Protein AF-A0A959YYQ3-F1 (afdb_monomer_lite)

Secondary structure (DSSP, 8-state):
--EEEEEEE-TTS-EEEEEEESS-SS---EEEEE-SSEEEEEETTTTEEEEEEPPPP-SS--TT-----

Radius of gyration: 17.92 Å; chains: 1; bounding box: 31×42×41 Å

Structure (mmCIF, N/CA/C/O backbone):
data_AF-A0A959YYQ3-F1
#
_entry.id   AF-A0A959YYQ3-F1
#
loop_
_atom_site.group_PDB
_atom_site.id
_atom_site.type_symbol
_atom_site.label_atom_id
_atom_site.label_alt_id
_atom_site.label_comp_id
_atom_site.label_asym_id
_atom_site.label_entity_id
_atom_site.label_seq_id
_atom_site.pdbx_PDB_ins_code
_atom_site.Cartn_x
_atom_site.Cartn_y
_atom_site.Cartn_z
_atom_site.occupancy
_atom_site.B_iso_or_equiv
_atom_site.auth_seq_id
_atom_site.auth_comp_id
_atom_site.auth_asym_id
_atom_site.auth_atom_id
_atom_site.pdbx_PDB_model_num
ATOM 1 N N . PRO A 1 1 ? 5.324 -8.619 -18.979 1.00 71.62 1 PRO A N 1
ATOM 2 C CA . PRO A 1 1 ? 4.860 -7.247 -18.657 1.00 71.62 1 PRO A CA 1
ATOM 3 C C . PRO A 1 1 ? 5.876 -6.530 -17.765 1.00 71.62 1 PRO A C 1
ATOM 5 O O . PRO A 1 1 ? 6.264 -7.084 -16.741 1.00 71.62 1 PRO A O 1
ATOM 8 N N . ASP A 1 2 ? 6.330 -5.340 -18.160 1.00 94.19 2 ASP A N 1
ATOM 9 C CA . ASP A 1 2 ? 7.280 -4.535 -17.370 1.00 94.19 2 ASP A CA 1
ATOM 10 C C . ASP A 1 2 ? 6.610 -3.752 -16.234 1.00 94.19 2 ASP A C 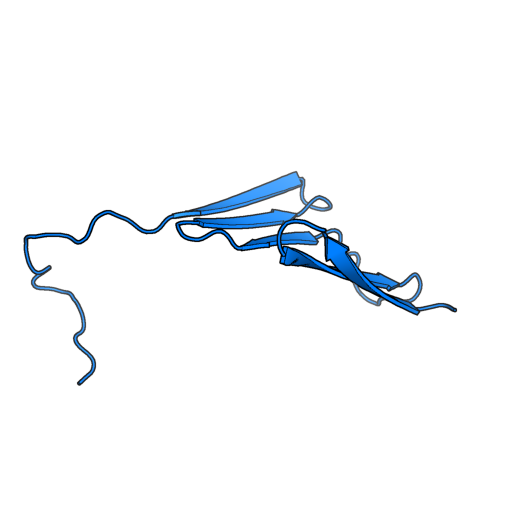1
ATOM 12 O O . ASP A 1 2 ? 7.262 -3.385 -15.253 1.00 94.19 2 ASP A O 1
ATOM 16 N N . ILE A 1 3 ? 5.298 -3.546 -16.369 1.00 96.69 3 ILE A N 1
ATOM 17 C CA . ILE A 1 3 ? 4.395 -2.963 -15.383 1.00 96.69 3 ILE A CA 1
ATOM 18 C C . ILE A 1 3 ? 3.184 -3.895 -15.266 1.00 96.69 3 ILE A C 1
ATOM 20 O O . ILE A 1 3 ? 2.668 -4.378 -16.276 1.00 96.69 3 ILE A O 1
ATOM 24 N N . ALA A 1 4 ? 2.735 -4.152 -14.043 1.00 97.31 4 ALA A N 1
ATOM 25 C CA . ALA A 1 4 ? 1.543 -4.928 -13.738 1.00 97.31 4 ALA A CA 1
ATOM 26 C C . ALA A 1 4 ? 0.671 -4.174 -12.729 1.00 97.31 4 ALA A C 1
ATOM 28 O O . ALA A 1 4 ? 1.182 -3.604 -11.764 1.00 97.31 4 ALA A O 1
ATOM 29 N N . ASN A 1 5 ? -0.643 -4.202 -12.951 1.00 97.50 5 ASN A N 1
ATOM 30 C CA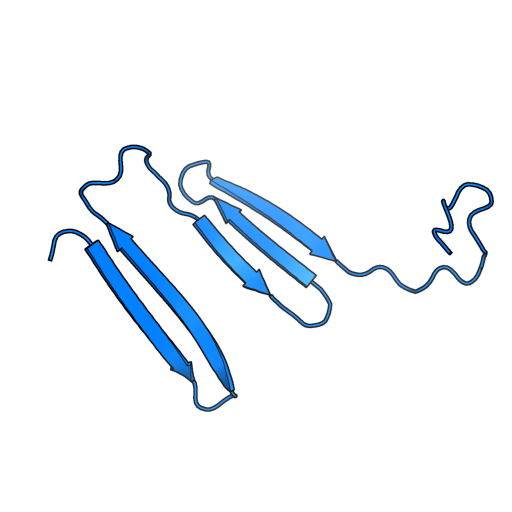 . ASN A 1 5 ? -1.647 -3.676 -12.033 1.00 97.50 5 ASN A CA 1
ATOM 31 C C . ASN A 1 5 ? -2.608 -4.799 -11.643 1.00 97.50 5 ASN A C 1
ATOM 33 O O . ASN A 1 5 ? -3.018 -5.580 -12.501 1.00 97.50 5 ASN A O 1
ATOM 37 N N . ALA A 1 6 ? -2.977 -4.864 -10.370 1.00 97.94 6 ALA A N 1
ATOM 38 C CA . ALA A 1 6 ? -3.955 -5.811 -9.857 1.00 97.94 6 ALA A CA 1
ATOM 39 C C . ALA A 1 6 ? -4.914 -5.102 -8.899 1.00 97.94 6 ALA A C 1
ATOM 41 O O . ALA A 1 6 ? -4.485 -4.330 -8.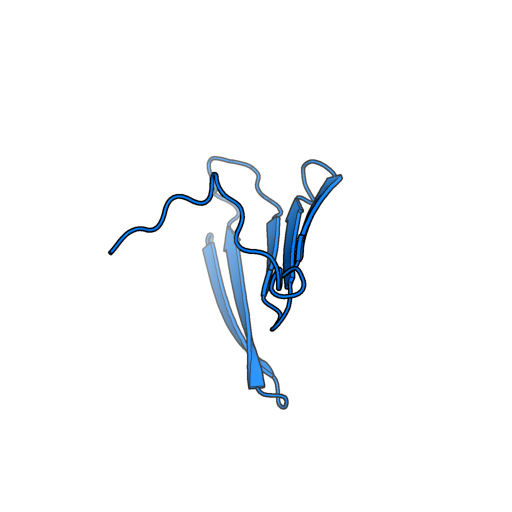041 1.00 97.94 6 ALA A O 1
ATOM 42 N N . ARG A 1 7 ? -6.209 -5.393 -9.033 1.00 98.31 7 ARG A N 1
ATOM 43 C CA . ARG A 1 7 ? -7.242 -5.018 -8.066 1.00 98.31 7 ARG A CA 1
ATOM 44 C C . ARG A 1 7 ? -7.750 -6.294 -7.414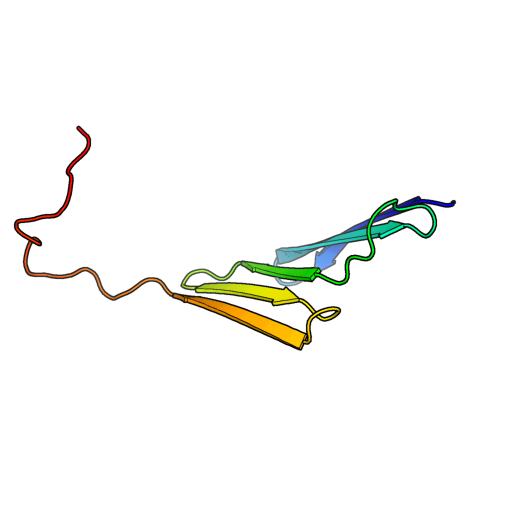 1.00 98.31 7 ARG A C 1
ATOM 46 O O . ARG A 1 7 ? -8.262 -7.166 -8.110 1.00 98.31 7 ARG A O 1
ATOM 53 N N . ILE A 1 8 ? -7.593 -6.399 -6.102 1.00 98.31 8 ILE A N 1
ATOM 54 C CA . ILE A 1 8 ? -8.035 -7.549 -5.313 1.00 98.31 8 ILE A CA 1
ATOM 55 C C . ILE A 1 8 ? -9.167 -7.083 -4.410 1.00 98.31 8 ILE A C 1
ATOM 57 O O . ILE A 1 8 ? -9.007 -6.118 -3.665 1.00 98.31 8 ILE A O 1
ATOM 61 N N . GLU A 1 9 ? -10.298 -7.771 -4.488 1.00 98.44 9 GLU A N 1
ATOM 62 C CA . GLU A 1 9 ? -11.441 -7.569 -3.606 1.00 98.44 9 GLU A CA 1
ATOM 63 C C . GLU A 1 9 ? -11.537 -8.760 -2.659 1.00 98.44 9 GLU A C 1
ATOM 65 O O . GLU A 1 9 ? -11.592 -9.913 -3.088 1.00 98.44 9 GLU A O 1
ATOM 70 N N . PHE A 1 10 ? -11.477 -8.482 -1.363 1.00 98.12 10 PHE A N 1
ATOM 71 C CA . PHE A 1 10 ? -11.555 -9.501 -0.327 1.00 98.12 10 PHE A CA 1
ATOM 72 C C . PHE A 1 10 ? -13.015 -9.748 0.061 1.00 98.12 10 PHE A C 1
ATOM 74 O O . PHE A 1 10 ? -13.857 -8.861 -0.051 1.00 98.12 10 PHE A O 1
ATOM 81 N N . ALA A 1 11 ? -13.313 -10.930 0.607 1.00 98.31 11 ALA A N 1
ATOM 82 C CA . ALA A 1 11 ? -14.669 -11.289 1.042 1.00 98.31 11 ALA A CA 1
ATOM 83 C C . ALA A 1 11 ? -15.260 -10.336 2.105 1.00 98.31 11 ALA A C 1
ATOM 85 O O . ALA A 1 11 ? -16.473 -10.266 2.261 1.00 98.31 11 ALA A O 1
ATOM 86 N N . ASN A 1 12 ? -14.414 -9.591 2.826 1.00 96.81 12 ASN A N 1
ATOM 87 C CA . ASN A 1 12 ? -14.830 -8.578 3.798 1.00 96.81 12 ASN A CA 1
ATOM 88 C C . ASN A 1 12 ? -15.068 -7.181 3.183 1.00 96.81 12 ASN A C 1
ATOM 90 O O . ASN A 1 12 ? -15.228 -6.216 3.926 1.00 96.81 12 ASN A O 1
ATOM 94 N N . GLY A 1 13 ? -15.032 -7.051 1.854 1.00 96.50 13 GLY A N 1
ATOM 95 C CA . GLY A 1 13 ? -15.209 -5.786 1.135 1.00 96.50 13 GLY A CA 1
ATOM 96 C C . GLY A 1 13 ? -13.971 -4.883 1.094 1.00 96.50 13 GLY A C 1
ATOM 97 O O . GLY A 1 13 ? -14.021 -3.812 0.492 1.00 96.50 13 GLY A O 1
ATOM 98 N N . CYS A 1 14 ? -12.844 -5.283 1.697 1.00 97.50 14 CYS A N 1
ATOM 99 C CA . CYS A 1 14 ? -11.582 -4.565 1.531 1.00 97.50 14 CYS A CA 1
ATOM 100 C C . CYS A 1 14 ? -11.121 -4.643 0.068 1.00 97.50 14 CYS A C 1
ATOM 102 O O . CYS A 1 14 ? -11.241 -5.687 -0.578 1.00 97.50 14 CYS A O 1
ATOM 104 N N . VAL A 1 15 ? -10.554 -3.551 -0.445 1.00 98.19 15 VAL A N 1
ATOM 105 C CA . VAL A 1 15 ? -10.022 -3.479 -1.808 1.00 98.19 15 VAL A CA 1
ATOM 106 C C . VAL A 1 15 ? -8.550 -3.096 -1.754 1.00 98.19 15 VAL A C 1
ATOM 108 O O . VAL A 1 15 ? -8.192 -2.047 -1.221 1.00 98.19 15 VAL A O 1
ATOM 111 N N . ALA A 1 16 ? -7.695 -3.922 -2.356 1.00 98.25 16 ALA A N 1
ATOM 112 C CA . ALA A 1 16 ? -6.285 -3.618 -2.553 1.00 98.25 16 ALA A CA 1
ATOM 113 C C . ALA A 1 16 ? -6.001 -3.328 -4.028 1.00 98.25 16 ALA A C 1
ATOM 115 O O . ALA A 1 16 ? -6.261 -4.157 -4.900 1.00 98.25 16 ALA A O 1
ATOM 116 N N . ASN A 1 17 ? -5.418 -2.160 -4.294 1.00 98.31 17 ASN A N 1
ATOM 117 C CA . ASN A 1 17 ? -4.895 -1.795 -5.605 1.00 98.31 17 ASN A CA 1
ATOM 118 C C . ASN A 1 17 ? -3.369 -1.895 -5.563 1.00 98.31 17 ASN A C 1
ATOM 120 O O . ASN A 1 17 ? -2.724 -1.181 -4.794 1.00 98.31 17 ASN A O 1
ATOM 124 N N . LEU A 1 18 ? -2.799 -2.785 -6.372 1.00 97.69 18 LEU A N 1
ATOM 125 C CA . LEU A 1 18 ? -1.366 -3.053 -6.415 1.00 97.69 18 LEU A CA 1
ATOM 126 C C . LEU A 1 18 ? -0.804 -2.688 -7.784 1.00 97.69 18 LEU A C 1
ATOM 128 O O . LEU A 1 18 ? -1.331 -3.118 -8.808 1.00 97.69 18 LEU A O 1
ATOM 132 N N . THR A 1 19 ? 0.310 -1.961 -7.785 1.00 97.25 19 THR A N 1
ATOM 133 C CA . THR A 1 19 ? 1.097 -1.664 -8.983 1.00 97.25 19 THR A CA 1
ATOM 134 C C . THR A 1 19 ? 2.528 -2.121 -8.751 1.00 97.25 19 THR A C 1
ATOM 136 O O . THR A 1 19 ? 3.159 -1.723 -7.773 1.00 97.25 19 THR A O 1
ATOM 139 N N . ALA A 1 20 ? 3.055 -2.930 -9.664 1.00 96.81 20 ALA A N 1
ATOM 140 C CA . ALA A 1 20 ? 4.452 -3.335 -9.686 1.00 96.81 20 ALA A CA 1
ATOM 141 C C . ALA A 1 20 ? 5.068 -2.931 -11.025 1.00 96.81 20 ALA A C 1
ATOM 143 O O . ALA A 1 20 ? 4.460 -3.119 -12.074 1.00 96.81 20 ALA A O 1
ATOM 144 N N . SER A 1 21 ? 6.272 -2.372 -10.997 1.00 96.94 21 SER A N 1
ATOM 145 C CA . SER A 1 21 ? 6.989 -1.932 -12.193 1.00 96.94 21 SER A CA 1
ATOM 146 C C . SER A 1 21 ? 8.480 -2.141 -11.990 1.00 96.94 21 SER A C 1
ATOM 148 O O . SER A 1 21 ? 9.020 -1.734 -10.961 1.00 96.94 21 SER A O 1
ATOM 150 N N . ARG A 1 22 ? 9.144 -2.749 -12.977 1.00 95.75 22 ARG A N 1
ATOM 151 C CA . ARG A 1 22 ? 10.609 -2.906 -12.990 1.00 95.75 22 ARG A CA 1
ATOM 152 C C . ARG A 1 22 ? 11.336 -1.816 -13.782 1.00 95.75 22 ARG A C 1
ATOM 154 O O . ARG A 1 22 ? 12.557 -1.774 -13.762 1.00 95.75 22 ARG A O 1
ATOM 161 N N . ILE A 1 23 ? 10.588 -0.959 -14.480 1.00 95.69 23 ILE A N 1
ATOM 162 C CA . ILE A 1 23 ? 11.105 0.107 -15.357 1.00 95.69 23 ILE A CA 1
ATOM 163 C C . ILE A 1 23 ? 10.824 1.513 -14.804 1.00 95.69 23 ILE A C 1
ATOM 165 O O . ILE A 1 23 ? 10.906 2.503 -15.525 1.00 95.69 23 ILE A O 1
ATOM 169 N N . SER A 1 24 ? 10.453 1.616 -13.526 1.00 93.94 24 SER A N 1
ATOM 170 C CA . SER A 1 24 ? 10.211 2.905 -12.877 1.00 93.94 24 SER A CA 1
ATOM 171 C C . SER A 1 24 ? 11.496 3.727 -12.767 1.00 93.94 24 SER A C 1
ATOM 173 O O . SER A 1 24 ? 12.517 3.226 -12.309 1.00 93.94 24 SER A O 1
ATOM 175 N N . LEU A 1 25 ? 11.410 5.019 -13.098 1.00 93.56 25 LEU A N 1
ATOM 176 C CA . LEU A 1 25 ? 12.527 5.971 -12.981 1.00 93.56 25 LEU A CA 1
ATOM 177 C C . LEU A 1 25 ? 12.953 6.230 -11.527 1.00 93.56 25 LEU A C 1
ATOM 179 O O . LEU A 1 25 ? 14.093 6.604 -11.269 1.00 93.56 25 LEU A O 1
ATOM 183 N N . LYS A 1 26 ? 12.032 6.049 -10.573 1.00 94.38 26 LYS A N 1
ATOM 184 C CA . LYS A 1 26 ? 12.268 6.237 -9.140 1.00 94.38 26 LYS A CA 1
ATOM 185 C C . LYS A 1 26 ? 11.985 4.940 -8.389 1.00 94.38 26 LYS A C 1
ATOM 187 O O . LYS A 1 26 ? 10.907 4.362 -8.536 1.00 94.38 26 LYS A O 1
ATOM 192 N N . ASN A 1 27 ? 12.923 4.535 -7.533 1.00 94.94 27 ASN A N 1
ATOM 193 C CA . ASN A 1 27 ? 12.703 3.450 -6.582 1.00 94.94 27 ASN A CA 1
ATOM 194 C C . ASN A 1 27 ? 11.601 3.855 -5.597 1.00 94.94 27 ASN A C 1
ATOM 196 O O . ASN A 1 27 ? 11.668 4.914 -4.975 1.00 94.94 27 ASN A O 1
ATOM 200 N N . MET A 1 28 ? 10.579 3.015 -5.461 1.00 96.19 28 MET A N 1
ATOM 201 C CA . MET A 1 28 ? 9.465 3.259 -4.553 1.00 96.19 28 MET A CA 1
ATOM 202 C C . MET A 1 28 ? 8.960 1.934 -3.997 1.00 96.19 28 MET A C 1
ATOM 204 O O . MET A 1 28 ? 8.684 1.000 -4.748 1.00 96.19 28 MET A O 1
ATOM 208 N N . ARG A 1 29 ? 8.821 1.866 -2.674 1.00 97.75 29 ARG A N 1
ATOM 209 C CA . ARG A 1 29 ? 8.239 0.724 -1.963 1.00 97.75 29 ARG A CA 1
ATOM 210 C C . ARG A 1 29 ? 7.280 1.256 -0.905 1.00 97.75 29 ARG A C 1
ATOM 212 O O . ARG A 1 29 ? 7.581 1.221 0.280 1.00 97.75 29 ARG A O 1
ATOM 219 N N . LYS A 1 30 ? 6.158 1.824 -1.352 1.00 97.44 30 LYS A N 1
ATOM 220 C CA . LYS A 1 30 ? 5.172 2.467 -0.476 1.00 97.44 30 LYS A CA 1
ATOM 221 C C . LYS A 1 30 ? 3.892 1.649 -0.373 1.00 97.44 30 LYS A C 1
ATOM 223 O O . LYS A 1 30 ? 3.344 1.248 -1.397 1.00 97.44 30 LYS A O 1
ATOM 228 N N . SER A 1 31 ? 3.395 1.495 0.848 1.00 98.19 31 SER A N 1
ATOM 229 C CA . SER A 1 31 ? 2.079 0.928 1.149 1.00 98.19 31 SER A CA 1
ATOM 230 C C . SER A 1 31 ? 1.234 1.978 1.859 1.00 98.19 31 SER A C 1
ATOM 232 O O . SER A 1 31 ? 1.730 2.680 2.736 1.00 98.19 31 SER A O 1
ATOM 234 N N . ARG A 1 32 ? -0.035 2.109 1.468 1.00 98.06 32 ARG A N 1
ATOM 235 C CA . ARG A 1 32 ? -0.984 3.055 2.069 1.00 98.06 32 ARG A CA 1
ATOM 236 C C . ARG A 1 32 ? -2.228 2.301 2.500 1.00 98.06 32 ARG A C 1
ATOM 238 O O . ARG A 1 32 ? -2.790 1.557 1.699 1.00 98.06 32 ARG A O 1
ATOM 245 N N . PHE A 1 33 ? -2.644 2.513 3.739 1.00 97.75 33 PHE A N 1
ATOM 246 C CA . PHE A 1 33 ? -3.832 1.914 4.324 1.00 97.75 33 PHE A CA 1
ATOM 247 C C . PHE A 1 33 ? -4.804 3.020 4.706 1.00 97.75 33 PHE A C 1
ATOM 249 O O . PHE A 1 33 ? -4.424 4.013 5.329 1.00 97.75 33 PHE A O 1
ATOM 256 N N . PHE A 1 34 ? -6.059 2.823 4.323 1.00 96.69 34 PHE A N 1
ATOM 257 C CA . PHE A 1 34 ? -7.155 3.729 4.618 1.00 96.69 34 PHE A CA 1
ATOM 258 C C . PHE A 1 34 ? -8.110 2.995 5.549 1.00 96.69 34 PHE A C 1
ATOM 260 O O . PHE A 1 34 ? -8.689 1.974 5.178 1.00 96.69 34 PHE A O 1
ATOM 267 N N . GLN A 1 35 ? -8.217 3.484 6.776 1.00 93.81 35 GLN A N 1
ATOM 268 C CA . GLN A 1 35 ? -9.148 3.001 7.785 1.00 93.81 35 GLN A CA 1
ATOM 269 C C . GLN A 1 35 ? -10.165 4.101 8.092 1.00 93.81 35 GLN A C 1
ATOM 271 O O . GLN A 1 35 ? -9.992 5.253 7.700 1.00 93.81 35 GLN A O 1
ATOM 276 N N . ARG A 1 36 ? -11.240 3.749 8.800 1.00 92.44 36 ARG A N 1
ATOM 277 C CA . ARG A 1 36 ? -12.305 4.699 9.154 1.00 92.44 36 ARG A CA 1
ATOM 278 C C . ARG A 1 36 ? -11.790 5.884 9.982 1.00 92.44 36 ARG A C 1
ATOM 280 O O . ARG A 1 36 ? -12.307 6.984 9.859 1.00 92.44 36 ARG A O 1
ATOM 287 N N . ASP A 1 37 ? -10.809 5.641 10.840 1.00 93.12 37 ASP A N 1
ATOM 288 C CA . ASP A 1 37 ? -10.282 6.574 11.838 1.00 93.12 37 ASP A CA 1
ATOM 289 C C . ASP A 1 37 ? -8.802 6.919 11.620 1.00 93.12 37 ASP A C 1
ATOM 291 O O . ASP A 1 37 ? -8.232 7.693 12.391 1.00 93.12 37 ASP A O 1
ATOM 295 N N . ALA A 1 38 ? -8.164 6.337 10.600 1.00 94.88 38 ALA A N 1
ATOM 296 C CA . ALA A 1 38 ? -6.735 6.490 10.388 1.00 94.88 38 ALA A CA 1
ATOM 297 C C . ALA A 1 38 ? -6.319 6.374 8.919 1.00 94.88 38 ALA A C 1
ATOM 299 O O . ALA A 1 38 ? -6.830 5.556 8.151 1.00 94.88 38 ALA A O 1
ATOM 300 N N . TYR A 1 39 ? -5.301 7.146 8.567 1.00 97.06 39 TYR A N 1
ATOM 301 C CA . TYR A 1 39 ? -4.496 6.989 7.369 1.00 97.06 39 TYR A CA 1
ATOM 302 C C . TYR A 1 39 ? -3.090 6.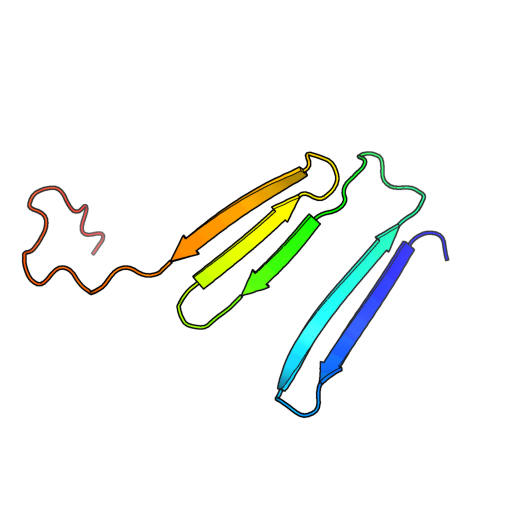556 7.776 1.00 97.06 39 TYR A C 1
ATOM 304 O O . TYR A 1 39 ? -2.458 7.184 8.625 1.00 97.06 39 TYR A O 1
ATOM 312 N N . ILE A 1 40 ? -2.605 5.472 7.178 1.00 97.88 40 ILE A N 1
ATOM 313 C CA . ILE A 1 40 ? -1.287 4.916 7.480 1.00 97.88 40 ILE A CA 1
ATOM 314 C C . ILE A 1 40 ? -0.500 4.820 6.181 1.00 97.88 40 ILE A C 1
ATOM 316 O O . ILE A 1 40 ? -0.901 4.110 5.257 1.00 97.88 40 ILE A O 1
ATOM 320 N N . ALA A 1 41 ? 0.642 5.493 6.116 1.00 98.12 41 ALA A N 1
ATOM 321 C CA . ALA A 1 41 ? 1.575 5.405 5.004 1.00 98.12 41 ALA A CA 1
ATOM 322 C C . ALA A 1 41 ? 2.889 4.789 5.480 1.00 98.12 41 ALA A C 1
ATOM 324 O O . ALA A 1 41 ? 3.496 5.262 6.433 1.00 98.12 41 ALA A O 1
ATOM 325 N N . VAL A 1 42 ? 3.340 3.740 4.800 1.00 98.38 42 VAL A N 1
ATOM 326 C CA . VAL A 1 42 ? 4.608 3.064 5.085 1.00 98.38 42 VAL A CA 1
ATOM 327 C C . VAL A 1 42 ? 5.512 3.204 3.873 1.00 98.38 42 VAL A C 1
ATOM 329 O O . VAL A 1 42 ? 5.143 2.779 2.777 1.00 98.38 42 VAL A O 1
ATOM 332 N N . ASP A 1 43 ? 6.700 3.770 4.066 1.00 98.19 43 ASP A N 1
ATOM 333 C CA . ASP A 1 43 ? 7.779 3.767 3.086 1.00 98.19 43 ASP A CA 1
ATOM 334 C C . ASP A 1 43 ? 8.809 2.698 3.470 1.00 98.19 43 ASP A C 1
ATOM 336 O O . ASP A 1 43 ? 9.630 2.873 4.366 1.00 98.19 43 ASP A O 1
ATOM 340 N N . MET A 1 44 ? 8.762 1.555 2.789 1.00 98.06 44 MET A N 1
ATOM 341 C CA . MET A 1 44 ? 9.686 0.439 3.005 1.00 98.06 44 MET A CA 1
ATOM 342 C C . MET A 1 44 ? 11.056 0.672 2.359 1.00 98.06 44 MET A C 1
ATOM 344 O O . MET A 1 44 ? 11.981 -0.098 2.616 1.00 98.06 44 MET A O 1
ATOM 348 N N . LEU A 1 45 ? 11.193 1.680 1.490 1.00 97.12 45 LEU A N 1
ATOM 349 C CA . LEU A 1 45 ? 12.494 2.070 0.957 1.00 97.12 45 LEU A CA 1
ATOM 350 C C . LEU A 1 45 ? 13.252 2.887 2.008 1.00 97.12 45 LEU A C 1
ATOM 352 O O . LEU A 1 45 ? 14.384 2.541 2.334 1.00 97.12 45 LEU A O 1
ATOM 356 N N . GLU A 1 46 ? 12.584 3.884 2.590 1.00 97.44 46 GLU A N 1
ATOM 357 C CA . GLU A 1 46 ? 13.152 4.783 3.609 1.00 97.44 46 GLU A CA 1
ATOM 358 C C . GLU A 1 46 ? 13.017 4.259 5.049 1.00 97.44 46 GLU A C 1
ATOM 360 O O . GLU A 1 46 ? 13.557 4.846 5.983 1.00 97.44 46 GLU A O 1
ATOM 365 N N . LYS A 1 47 ? 12.316 3.136 5.246 1.00 97.62 47 LYS A N 1
ATOM 366 C CA . LYS A 1 47 ? 12.031 2.527 6.559 1.00 97.62 47 LYS A CA 1
ATOM 367 C C . LYS A 1 47 ? 11.311 3.482 7.518 1.00 97.62 47 LYS A C 1
ATOM 369 O O . LYS A 1 47 ? 11.589 3.496 8.716 1.00 97.62 47 LYS A O 1
ATOM 374 N N . SER A 1 48 ? 10.371 4.259 6.993 1.00 98.12 48 SER A N 1
ATOM 375 C CA . SER A 1 48 ? 9.570 5.207 7.764 1.00 98.12 48 SER A CA 1
ATOM 376 C C . SER A 1 48 ? 8.081 4.883 7.673 1.00 98.12 48 SER A C 1
ATOM 378 O O . SER A 1 48 ? 7.612 4.233 6.733 1.00 98.12 48 SER A O 1
ATOM 380 N N . ALA A 1 49 ? 7.329 5.318 8.682 1.00 97.69 49 ALA A N 1
ATOM 381 C CA . ALA A 1 49 ? 5.880 5.207 8.707 1.00 97.69 49 ALA A CA 1
ATOM 382 C C . ALA A 1 49 ? 5.264 6.495 9.255 1.00 97.69 49 ALA A C 1
ATOM 384 O O . ALA A 1 49 ? 5.771 7.079 10.211 1.00 97.69 49 ALA A O 1
ATOM 385 N N . GLU A 1 50 ? 4.157 6.904 8.653 1.00 97.56 50 GLU A N 1
ATOM 386 C CA . GLU A 1 50 ? 3.338 8.033 9.066 1.00 97.56 50 GLU A CA 1
ATOM 387 C C . GLU A 1 50 ? 1.935 7.519 9.383 1.00 97.56 50 GLU A C 1
ATOM 389 O O . GLU A 1 50 ? 1.351 6.755 8.608 1.00 97.56 50 GLU A O 1
ATOM 394 N N . ILE A 1 51 ? 1.407 7.916 10.539 1.00 96.69 51 ILE A N 1
ATOM 395 C CA . ILE A 1 51 ? 0.067 7.553 10.992 1.00 96.69 51 ILE A CA 1
ATOM 396 C C . ILE A 1 51 ? -0.663 8.847 11.322 1.00 96.69 51 ILE A C 1
ATOM 398 O O . ILE A 1 51 ? -0.314 9.533 12.278 1.00 96.69 51 ILE A O 1
ATOM 402 N N . VAL A 1 52 ? -1.699 9.147 10.549 1.00 95.56 52 VAL A N 1
ATOM 403 C CA . VAL A 1 52 ? -2.612 10.262 10.795 1.00 95.56 52 VAL A CA 1
ATOM 404 C C . VAL A 1 52 ? -3.911 9.674 11.318 1.00 95.56 52 VAL A C 1
ATOM 406 O O . VAL A 1 52 ? -4.509 8.826 10.659 1.00 95.56 52 VAL A O 1
ATOM 409 N N . ARG A 1 53 ? -4.344 10.089 12.509 1.00 93.06 53 ARG A N 1
ATOM 410 C CA . ARG A 1 53 ? -5.616 9.664 13.106 1.00 93.06 53 ARG A CA 1
ATOM 411 C C . ARG A 1 53 ? -6.586 10.830 13.153 1.00 93.06 53 ARG A C 1
ATOM 413 O O . ARG A 1 53 ? -6.174 11.969 13.348 1.00 93.06 53 ARG A O 1
ATOM 420 N N . MET A 1 54 ? -7.869 10.523 13.022 1.00 83.62 54 MET A N 1
ATOM 421 C CA . MET A 1 54 ? -8.929 11.468 13.352 1.00 83.62 54 MET A CA 1
ATOM 422 C C . MET A 1 54 ? -8.912 11.674 14.871 1.00 83.62 54 MET A C 1
ATOM 424 O O . MET A 1 54 ? -9.040 10.710 15.630 1.00 83.62 54 MET A O 1
ATOM 428 N N . GLY A 1 55 ? -8.697 12.912 15.314 1.00 76.62 55 GLY A N 1
ATOM 429 C CA . GLY A 1 55 ? -8.871 13.274 16.718 1.00 76.62 55 GLY A CA 1
ATOM 430 C C . GLY A 1 55 ? -10.347 13.203 17.121 1.00 76.62 55 GLY A C 1
ATOM 431 O O . GLY A 1 55 ? -11.220 13.210 16.246 1.00 76.62 55 GLY A O 1
ATOM 432 N N . PRO A 1 56 ? -10.654 13.134 18.429 1.00 73.44 56 PRO A N 1
ATOM 433 C CA . PRO A 1 56 ? -12.007 13.433 18.876 1.00 73.44 56 PRO A CA 1
ATOM 434 C C . PRO A 1 56 ? -12.401 14.831 18.366 1.00 73.44 56 PRO A C 1
ATOM 436 O O . PRO A 1 56 ? -11.522 15.692 18.260 1.00 73.44 56 PRO A O 1
ATOM 439 N N . PRO A 1 57 ? -13.683 15.070 18.037 1.00 64.94 57 PRO A N 1
ATOM 440 C CA . PRO A 1 57 ? -14.142 16.430 17.803 1.00 64.94 57 PRO A CA 1
ATOM 441 C C . PRO A 1 57 ? -13.765 17.271 19.028 1.00 64.94 57 PRO A C 1
ATOM 443 O O . PRO A 1 57 ? -14.072 16.884 20.155 1.00 64.94 57 PRO A O 1
ATOM 446 N N . GLN A 1 58 ? -13.024 18.363 18.828 1.0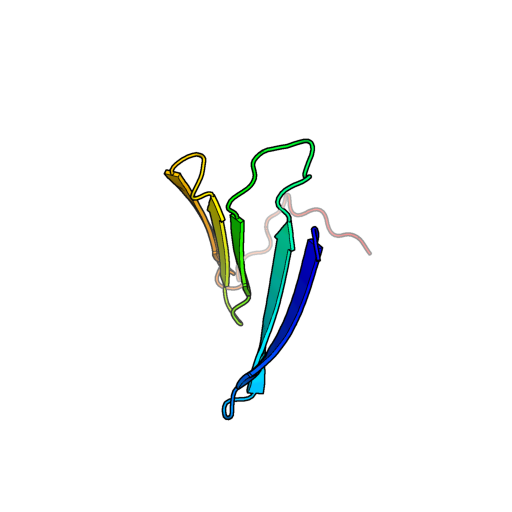0 65.06 58 GLN A N 1
ATOM 447 C CA . GLN A 1 58 ? -12.814 19.327 19.900 1.00 65.06 58 GLN A CA 1
ATOM 448 C C . GLN A 1 58 ? -14.170 19.972 20.216 1.00 65.06 58 GLN A C 1
ATOM 450 O O . GLN A 1 58 ? -14.740 20.655 19.369 1.00 65.06 58 GLN A O 1
ATOM 455 N N . ASP A 1 59 ? -14.686 19.728 21.423 1.00 64.12 59 ASP A N 1
ATOM 456 C CA . ASP A 1 59 ? -15.925 20.349 21.916 1.00 64.12 59 ASP A CA 1
ATOM 457 C C . ASP A 1 59 ? -15.767 21.868 22.118 1.00 64.12 59 ASP A C 1
ATOM 459 O O . ASP A 1 59 ? -16.751 22.608 22.116 1.00 64.12 59 ASP A O 1
ATOM 463 N N . GLU A 1 60 ? -14.528 22.349 22.256 1.00 68.81 60 GLU A N 1
ATOM 464 C CA . GLU A 1 60 ? -14.210 23.773 22.279 1.00 68.81 60 GLU A CA 1
ATOM 465 C C . GLU A 1 60 ? -13.798 24.243 20.876 1.00 68.81 60 GLU A C 1
ATOM 467 O O . GLU A 1 60 ? -12.828 23.717 20.319 1.00 68.81 60 GLU A O 1
ATOM 472 N N . PRO A 1 61 ? -14.505 25.227 20.289 1.00 66.44 61 PRO A N 1
ATOM 473 C CA . PRO A 1 61 ? -14.103 25.796 19.014 1.00 66.44 61 PRO A CA 1
ATOM 474 C C . PRO A 1 61 ? -12.726 26.440 19.174 1.00 66.44 61 PRO A C 1
ATOM 476 O O . PRO A 1 61 ? -12.553 27.353 19.982 1.00 66.44 61 PRO A O 1
ATOM 479 N N . ASP A 1 62 ? -11.749 25.960 18.402 1.00 71.75 62 ASP A N 1
ATOM 480 C CA . ASP A 1 62 ? -10.437 26.593 18.315 1.00 71.75 62 ASP A CA 1
ATOM 481 C C . ASP A 1 62 ? -10.636 28.027 17.788 1.00 71.75 62 ASP A C 1
ATOM 483 O O . ASP A 1 62 ? -11.086 28.195 16.649 1.00 71.75 62 ASP A O 1
ATOM 487 N N . PRO A 1 63 ? -10.321 29.071 18.582 1.00 71.75 63 PRO A N 1
ATOM 488 C CA . PRO A 1 63 ? -10.489 30.462 18.166 1.00 71.75 63 PRO A CA 1
ATOM 489 C C . PRO A 1 63 ? -9.613 30.838 16.958 1.00 71.75 63 PRO A C 1
ATOM 491 O O . PRO A 1 63 ? -9.773 31.928 16.409 1.00 71.75 63 PRO A O 1
ATOM 494 N N . PHE A 1 64 ? -8.705 29.952 16.535 1.00 77.06 64 PHE A N 1
ATOM 495 C CA . PHE A 1 64 ? -7.854 30.095 15.357 1.00 77.06 64 PHE A CA 1
ATOM 496 C C . PHE A 1 64 ? -8.203 29.124 14.218 1.00 77.06 64 PHE A C 1
ATOM 498 O O . PHE A 1 64 ? -7.517 29.134 13.191 1.00 77.06 64 PHE A O 1
ATOM 505 N N . ALA A 1 65 ? -9.255 28.308 14.348 1.00 72.75 65 ALA A N 1
ATOM 506 C CA . ALA A 1 65 ? -9.706 27.461 13.251 1.00 72.75 65 ALA A CA 1
ATOM 507 C C . ALA A 1 65 ? -10.203 28.327 12.087 1.00 72.75 65 ALA A C 1
ATOM 509 O O . ALA A 1 65 ? -11.137 29.119 12.217 1.00 72.75 65 ALA A O 1
ATOM 510 N N . ILE A 1 66 ? -9.580 28.157 10.922 1.00 70.06 66 ILE A N 1
ATOM 511 C CA . ILE A 1 66 ? -10.020 28.801 9.685 1.00 70.06 66 ILE A CA 1
ATOM 512 C C . ILE A 1 66 ? -11.290 28.083 9.225 1.00 70.06 66 ILE A C 1
ATOM 514 O O . ILE A 1 66 ? -11.224 26.995 8.652 1.00 70.06 66 ILE A O 1
ATOM 518 N N . SER A 1 67 ? -12.449 28.688 9.481 1.00 58.44 67 SER A N 1
ATOM 519 C CA . SER A 1 67 ? -13.709 28.276 8.871 1.00 58.44 67 SER A CA 1
ATOM 520 C C . SER A 1 67 ? -13.728 28.747 7.418 1.00 58.44 67 SER A C 1
ATOM 522 O O . SER A 1 67 ? -13.686 29.950 7.148 1.00 58.44 67 SER A O 1
ATOM 524 N N . ILE A 1 68 ? -13.768 27.801 6.486 1.00 50.84 68 ILE A N 1
ATOM 525 C CA . ILE A 1 68 ? -14.084 28.075 5.085 1.00 50.84 68 ILE A CA 1
ATOM 526 C C . ILE A 1 68 ? -15.587 27.829 4.948 1.00 50.84 68 ILE A C 1
ATOM 528 O O . ILE A 1 68 ? -16.018 26.684 5.079 1.00 50.84 68 ILE A O 1
ATOM 532 N N . ASP A 1 69 ? -16.343 28.914 4.777 1.00 52.09 69 ASP A N 1
ATOM 533 C CA . ASP A 1 69 ? -17.758 28.893 4.373 1.00 52.09 69 ASP A CA 1
ATOM 534 C C . ASP A 1 69 ? -17.910 28.369 2.931 1.00 52.09 69 ASP A C 1
ATOM 536 O O . ASP A 1 69 ? -17.025 28.675 2.091 1.00 52.09 69 ASP A O 1
#

Foldseek 3Di:
DQKDWDWDADPVRDIDIDIDHPPDPDDFDWDWDDDPFWTKIATPPVRDIDIDGHDDPDPDPDPPDDDDD

Sequence (69 aa):
PDIANARIEFANGCVANLTASRISLKNMRKSRFFQRDAYIAVDMLEKSAEIVRMGPPQDEPDPFAISID

pLDDT: mean 89.74, std 13.06, range [50.84, 98.44]